Protein AF-A0A7C2S120-F1 (afdb_monomer)

Mean predicted aligned error: 4.29 Å

pLDDT: mean 89.43, std 9.2, range [50.06, 96.88]

Radius of gyration: 12.42 Å; Cα contacts (8 Å, |Δi|>4): 133; chains: 1; bounding box: 27×20×42 Å

Sequence (80 aa):
MMEKKKHLIEFLESSNGNVLLKVAAYPLDAGEIEAILAELQPLGFKFSSIDSSSLYATLEDSYTAVYEVMTTLQADGWQW

Secondary structure (DSSP, 8-state):
-PPPEEEEEEEEE-TTSEEEEEEEEES--HHHHHHHHHHHGGGTPEEEEE-SS-EEEEEEEEHHHHHHHHHHHHHTT-B-

Foldseek 3Di:
DPDKAKEFDDWDQDPVQKIKTKIKIFQDAQVVLVVVCVVCVVLPWDWPDDDRGMTITMDIGHPVSVVVVVVVVVVVPHDD

Nearest PDB structures (foldseek):
  6u9h-assembly1_F  TM=7.131E-01  e=1.210E+00  Arabidopsis thaliana
  2f1f-assembly1_A  TM=7.121E-01  e=1.748E+00  Escherichia coli
  4yis-assembly2_B  TM=3.893E-01  e=1.499E-01  Cryphonectria parasitica
  4yis-assembly1_A  TM=3.904E-01  e=2.606E-01  Cryphonectria parasitica
  4z1x-assembly2_A  TM=4.122E-01  e=6.546E-01  Fusarium graminearum PH-1

Solvent-accessible surface area (backbone atoms only — not comparable to full-atom values): 4469 Å² total; per-residue (Å²): 130,84,79,72,41,43,33,49,74,46,79,43,79,43,101,85,69,31,23,36,42,33,36,37,37,43,69,39,56,76,77,45,52,58,52,53,47,67,62,40,49,85,71,62,40,45,75,79,45,76,61,82,34,38,39,33,35,38,34,76,39,46,55,69,60,47,49,52,50,51,54,52,42,43,76,75,62,38,37,116

Structure (mmCIF, N/CA/C/O backbone):
data_AF-A0A7C2S120-F1
#
_entry.id   AF-A0A7C2S120-F1
#
loop_
_atom_site.group_PDB
_atom_site.id
_atom_site.type_symbol
_atom_site.label_atom_id
_atom_site.label_alt_id
_atom_site.label_comp_id
_atom_site.label_asym_id
_atom_site.label_entity_id
_atom_site.label_seq_id
_atom_site.pdbx_PDB_ins_code
_atom_site.Cartn_x
_atom_site.Cartn_y
_atom_site.Cartn_z
_atom_site.occupancy
_atom_site.B_iso_or_equiv
_atom_site.auth_seq_id
_atom_site.auth_comp_id
_atom_site.auth_asym_id
_atom_site.auth_atom_id
_atom_site.pdbx_PDB_model_num
ATOM 1 N N . MET A 1 1 ? -4.745 -6.068 23.748 1.00 50.06 1 MET A N 1
ATOM 2 C CA . MET A 1 1 ? -4.813 -5.230 22.535 1.00 50.06 1 MET A CA 1
ATOM 3 C C . MET A 1 1 ? -4.667 -6.176 21.361 1.00 50.06 1 MET A C 1
ATOM 5 O O . MET A 1 1 ? -3.736 -6.970 21.392 1.00 50.06 1 MET A O 1
ATOM 9 N N . MET A 1 2 ? -5.620 -6.197 20.426 1.00 51.72 2 MET A N 1
ATOM 10 C CA . MET A 1 2 ? -5.417 -6.920 19.168 1.00 51.72 2 MET A CA 1
ATOM 11 C C . MET A 1 2 ? -4.294 -6.214 18.408 1.00 51.72 2 MET A C 1
ATOM 13 O O . MET A 1 2 ? -4.269 -4.988 18.337 1.00 51.72 2 MET A O 1
ATOM 17 N N . GLU A 1 3 ? -3.323 -6.981 17.933 1.00 56.31 3 GLU A N 1
ATOM 18 C CA . GLU A 1 3 ? -2.214 -6.456 17.145 1.00 56.31 3 GLU A CA 1
ATOM 19 C C . GLU A 1 3 ? -2.767 -6.042 15.775 1.00 56.31 3 GLU A C 1
ATOM 21 O O . GLU A 1 3 ? -3.348 -6.869 15.066 1.00 56.31 3 GLU A O 1
ATOM 26 N N . LYS A 1 4 ? -2.659 -4.753 15.440 1.00 59.91 4 LYS A N 1
ATOM 27 C CA . LYS A 1 4 ? -3.074 -4.216 14.137 1.00 59.91 4 LYS A CA 1
ATOM 28 C C . LYS A 1 4 ? -2.229 -4.880 13.061 1.00 59.91 4 LYS A C 1
ATOM 30 O O . LYS A 1 4 ? -1.010 -4.946 13.221 1.00 59.91 4 LYS A O 1
ATOM 35 N N . LYS A 1 5 ? -2.833 -5.317 11.957 1.00 81.50 5 LYS A N 1
ATOM 36 C CA . LYS A 1 5 ? -2.064 -5.922 10.870 1.00 81.50 5 LYS A CA 1
ATOM 37 C C . LYS A 1 5 ? -2.159 -5.085 9.600 1.00 81.50 5 LYS A C 1
ATOM 39 O O . LYS A 1 5 ? -3.202 -5.028 8.951 1.00 81.50 5 LYS A O 1
ATOM 44 N N . LYS A 1 6 ? -1.059 -4.394 9.296 1.00 87.50 6 LYS A N 1
ATOM 45 C CA . LYS A 1 6 ? -0.821 -3.679 8.041 1.00 87.50 6 LYS A CA 1
ATOM 46 C C . LYS A 1 6 ? -0.113 -4.632 7.076 1.00 87.50 6 LYS A C 1
ATOM 48 O O . LYS A 1 6 ? 0.985 -5.095 7.382 1.00 87.50 6 LYS A O 1
ATOM 53 N N . HIS A 1 7 ? -0.733 -4.919 5.939 1.00 90.50 7 HIS A N 1
ATOM 54 C CA . HIS A 1 7 ? -0.310 -5.963 5.012 1.00 90.50 7 HIS A CA 1
ATOM 55 C C . HIS A 1 7 ? -0.012 -5.440 3.604 1.00 90.50 7 HIS A C 1
ATOM 57 O O . HIS A 1 7 ? -0.843 -4.767 2.993 1.00 90.50 7 HIS A O 1
ATOM 63 N N . LEU A 1 8 ? 1.148 -5.809 3.066 1.00 86.62 8 LEU A N 1
ATOM 64 C CA . LEU A 1 8 ? 1.463 -5.779 1.642 1.00 86.62 8 LEU A CA 1
ATOM 65 C C . LEU A 1 8 ? 0.919 -7.079 1.041 1.00 86.62 8 LEU A C 1
ATOM 67 O O . LEU A 1 8 ? 1.332 -8.161 1.432 1.00 86.62 8 LEU A O 1
ATOM 71 N N . ILE A 1 9 ? -0.041 -6.991 0.126 1.00 90.50 9 ILE A N 1
ATOM 72 C CA . ILE A 1 9 ? -0.730 -8.175 -0.405 1.00 90.50 9 ILE A CA 1
ATOM 73 C C . ILE A 1 9 ? -0.046 -8.683 -1.668 1.00 90.50 9 ILE A C 1
ATOM 75 O O . ILE A 1 9 ? 0.106 -9.885 -1.862 1.00 90.50 9 ILE A O 1
ATOM 79 N N . GLU A 1 10 ? 0.294 -7.772 -2.576 1.00 89.88 10 GLU A N 1
ATOM 80 C CA . GLU A 1 10 ? 0.687 -8.155 -3.926 1.00 89.88 10 GLU A CA 1
ATOM 81 C C . GLU A 1 10 ? 1.561 -7.086 -4.572 1.00 89.88 10 GLU A C 1
ATOM 83 O O . GLU A 1 10 ? 1.289 -5.898 -4.414 1.00 89.88 10 GLU A O 1
ATOM 88 N N . PHE A 1 11 ? 2.562 -7.516 -5.338 1.00 90.56 11 PHE A N 1
ATOM 89 C CA . PHE A 1 11 ? 3.397 -6.667 -6.184 1.00 90.56 11 PHE A CA 1
ATOM 90 C C . PHE A 1 11 ? 3.495 -7.333 -7.555 1.00 90.56 11 PHE A C 1
ATOM 92 O O . PHE A 1 11 ? 4.129 -8.379 -7.696 1.00 90.56 11 PHE A O 1
ATOM 99 N N . LEU A 1 12 ? 2.803 -6.771 -8.545 1.00 90.94 12 LEU A N 1
ATOM 100 C CA . LEU A 1 12 ? 2.669 -7.355 -9.881 1.00 90.94 12 LEU A CA 1
ATOM 101 C C . LEU A 1 12 ? 3.092 -6.369 -10.952 1.00 90.94 12 LEU A C 1
ATOM 103 O O . LEU A 1 12 ? 2.678 -5.219 -10.920 1.00 90.94 12 LEU A O 1
ATOM 107 N N . GLU A 1 13 ? 3.811 -6.842 -11.959 1.00 88.12 13 GLU A N 1
ATOM 108 C CA . GLU A 1 13 ? 4.001 -6.086 -13.193 1.00 88.12 13 GLU A CA 1
ATOM 109 C C . GLU A 1 13 ? 2.699 -6.100 -14.011 1.00 88.12 13 GLU A C 1
ATOM 111 O O . GLU A 1 13 ? 2.091 -7.154 -14.225 1.00 88.12 13 GLU A O 1
ATOM 116 N N . SER A 1 14 ? 2.240 -4.928 -14.445 1.00 80.31 14 SER A N 1
ATOM 117 C CA . SER A 1 14 ? 1.102 -4.788 -15.345 1.00 80.31 14 SER A CA 1
ATOM 118 C C . SER A 1 14 ? 1.565 -4.783 -16.805 1.00 80.31 14 SER A C 1
ATOM 120 O O . SER A 1 14 ? 2.730 -4.570 -17.137 1.00 80.31 14 SER A O 1
ATOM 122 N N . SER A 1 15 ? 0.639 -5.042 -17.730 1.00 77.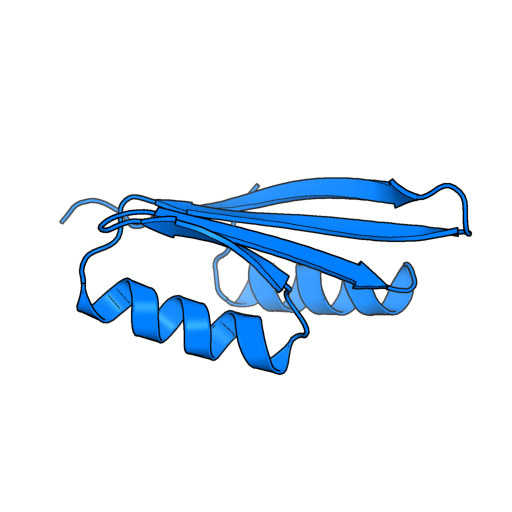19 15 SER A N 1
ATOM 123 C CA . SER A 1 15 ? 0.948 -5.262 -19.152 1.00 77.19 15 SER A CA 1
ATOM 124 C C . SER A 1 15 ? 1.538 -4.049 -19.888 1.00 77.19 15 SER A C 1
ATOM 126 O O . SER A 1 15 ? 1.898 -4.166 -21.057 1.00 77.19 15 SER A O 1
ATOM 128 N N . ASN A 1 16 ? 1.588 -2.880 -19.248 1.00 83.69 16 ASN A N 1
ATOM 129 C CA . ASN A 1 16 ? 2.159 -1.644 -19.785 1.00 83.69 16 ASN A CA 1
ATOM 130 C C . ASN A 1 16 ? 3.567 -1.336 -19.220 1.00 83.69 16 ASN A C 1
ATOM 132 O O . ASN A 1 16 ? 4.107 -0.278 -19.535 1.00 83.69 16 ASN A O 1
ATOM 136 N N . GLY A 1 17 ? 4.156 -2.237 -18.420 1.00 84.25 17 GLY A N 1
ATOM 137 C CA . GLY A 1 17 ? 5.465 -2.056 -17.779 1.00 84.25 17 GLY A CA 1
ATOM 138 C C . GLY A 1 17 ? 5.429 -1.290 -16.451 1.00 84.25 17 GLY A C 1
ATOM 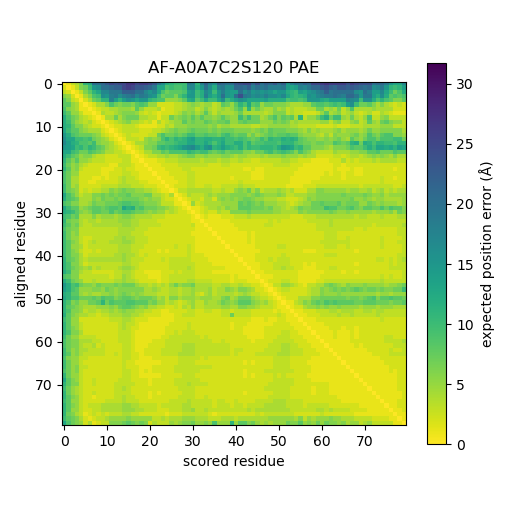139 O O . GLY A 1 17 ? 6.478 -1.069 -15.844 1.00 84.25 17 GL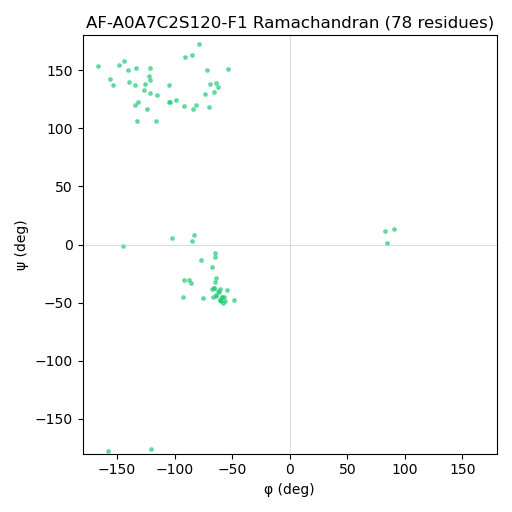Y A O 1
ATOM 140 N N . ASN A 1 18 ? 4.243 -0.886 -15.986 1.00 92.69 18 ASN A N 1
ATOM 141 C CA . ASN A 1 18 ? 4.056 -0.411 -14.621 1.00 92.69 18 ASN A CA 1
ATOM 142 C C . ASN A 1 18 ? 3.980 -1.593 -13.652 1.00 92.69 18 ASN A C 1
ATOM 144 O O . ASN A 1 18 ? 3.920 -2.759 -14.032 1.00 92.69 18 ASN A O 1
ATOM 148 N N . VAL A 1 19 ? 3.971 -1.274 -12.369 1.00 95.00 19 VAL A N 1
ATOM 149 C CA . VAL A 1 19 ? 3.800 -2.205 -11.270 1.00 95.00 19 VAL A CA 1
ATOM 150 C C . VAL A 1 19 ? 2.591 -1.784 -10.454 1.00 95.00 19 VAL A C 1
ATOM 152 O O . VAL A 1 19 ? 2.362 -0.603 -10.219 1.00 95.00 19 VAL A O 1
ATOM 155 N N . LEU A 1 20 ? 1.834 -2.770 -9.998 1.00 94.75 20 LEU A N 1
ATOM 156 C CA . LEU A 1 20 ? 0.733 -2.643 -9.067 1.00 94.75 20 LEU A CA 1
ATOM 157 C C . LEU A 1 20 ? 1.168 -3.152 -7.690 1.00 94.75 20 LEU A C 1
ATOM 159 O O . LEU A 1 20 ? 1.509 -4.325 -7.553 1.00 94.75 20 LEU A O 1
ATOM 163 N N . LEU A 1 21 ? 1.077 -2.301 -6.672 1.00 95.94 21 LEU A N 1
ATOM 164 C CA . LEU A 1 21 ? 1.175 -2.674 -5.264 1.00 95.94 21 LEU A CA 1
ATOM 165 C C . LEU A 1 21 ? -0.218 -2.674 -4.634 1.00 95.94 21 LEU A C 1
ATOM 167 O O . LEU A 1 21 ? -0.909 -1.654 -4.643 1.00 95.94 21 LEU A O 1
ATOM 171 N N . LYS A 1 22 ? -0.628 -3.809 -4.066 1.00 96.06 22 LYS A N 1
ATOM 172 C CA . LYS A 1 22 ? -1.870 -3.946 -3.294 1.00 96.06 22 LYS A CA 1
ATOM 173 C C . LYS A 1 22 ? -1.559 -4.017 -1.810 1.00 96.06 22 LYS A C 1
ATOM 175 O O . LYS A 1 22 ? -0.660 -4.751 -1.407 1.00 96.06 22 LYS A O 1
ATOM 180 N N . VAL A 1 23 ? -2.344 -3.316 -1.003 1.00 95.50 23 VAL A N 1
ATOM 181 C CA . VAL A 1 23 ? -2.201 -3.292 0.455 1.00 95.50 23 VAL A CA 1
ATOM 182 C C . VAL A 1 23 ? -3.549 -3.465 1.144 1.00 95.50 23 VAL A C 1
ATOM 184 O O . VAL A 1 23 ? -4.591 -3.105 0.587 1.00 95.50 23 VAL A O 1
ATOM 187 N N . ALA A 1 24 ? -3.528 -4.018 2.354 1.00 94.44 24 ALA A N 1
ATOM 188 C CA . ALA A 1 24 ? -4.695 -4.112 3.220 1.00 94.44 24 ALA A CA 1
ATOM 189 C C . ALA A 1 24 ? -4.348 -3.850 4.681 1.00 94.44 24 ALA A C 1
ATOM 191 O O . ALA A 1 24 ? -3.257 -4.173 5.136 1.00 94.44 24 ALA A O 1
ATOM 192 N N . ALA A 1 25 ? -5.300 -3.316 5.434 1.00 91.62 25 ALA A N 1
ATOM 193 C CA . ALA A 1 25 ? -5.169 -3.137 6.873 1.00 91.62 25 ALA A CA 1
ATOM 194 C C . ALA A 1 25 ? -6.425 -3.665 7.573 1.00 91.62 25 ALA A C 1
ATOM 196 O O . ALA A 1 25 ? -7.525 -3.237 7.230 1.00 91.62 25 ALA A O 1
ATOM 197 N N . TYR A 1 26 ? -6.267 -4.618 8.500 1.00 89.44 26 TYR A N 1
ATOM 198 C CA . TYR A 1 26 ? -7.360 -5.207 9.288 1.00 89.44 26 TYR A CA 1
ATOM 199 C C . TYR A 1 26 ? -6.843 -6.023 10.493 1.00 89.44 26 TYR A C 1
ATOM 201 O O . TYR A 1 26 ? -5.754 -6.597 10.429 1.00 89.44 26 TYR A O 1
ATOM 209 N N . PRO A 1 27 ? -7.634 -6.169 11.575 1.00 89.31 27 PRO A N 1
ATOM 210 C CA . PRO A 1 27 ? -8.807 -5.357 11.912 1.00 89.31 27 PRO A CA 1
ATOM 211 C C . PRO A 1 27 ? -8.397 -3.939 12.360 1.00 89.31 27 PRO A C 1
ATOM 213 O O . PRO A 1 27 ? -7.313 -3.764 12.915 1.00 89.31 27 PRO A O 1
ATOM 216 N N . LEU A 1 28 ? -9.263 -2.953 12.114 1.00 86.31 28 LEU A N 1
ATOM 217 C CA . LEU A 1 28 ? -9.092 -1.539 12.465 1.00 86.31 28 LEU A CA 1
ATOM 218 C C . LEU A 1 28 ? -10.233 -1.045 13.365 1.00 86.31 28 LEU A C 1
ATOM 220 O O . LEU A 1 28 ? -11.388 -1.420 13.169 1.00 86.31 28 LEU A O 1
ATOM 224 N N . ASP A 1 29 ? -9.918 -0.147 14.295 1.00 84.81 29 ASP A N 1
ATOM 225 C CA . ASP A 1 29 ? -10.899 0.675 15.008 1.00 84.81 29 ASP A CA 1
ATOM 226 C C . ASP A 1 29 ? -11.256 1.943 14.200 1.00 84.81 29 ASP A C 1
ATOM 228 O O . ASP A 1 29 ? -10.519 2.376 13.311 1.00 84.81 29 ASP A O 1
ATOM 232 N N . ALA A 1 30 ? -12.372 2.603 14.538 1.00 77.44 30 ALA A N 1
ATOM 233 C CA . ALA A 1 30 ? -12.892 3.750 13.778 1.00 77.44 30 ALA A CA 1
ATOM 234 C C . ALA A 1 30 ? -11.875 4.898 13.584 1.00 77.44 30 ALA A C 1
ATOM 236 O O . ALA A 1 30 ? -11.797 5.469 12.501 1.00 77.44 30 ALA A O 1
ATOM 237 N N . GLY A 1 31 ? -11.064 5.212 14.603 1.00 81.44 31 GLY A N 1
ATOM 238 C CA . GLY A 1 31 ? -10.027 6.251 14.506 1.00 81.44 31 GLY A CA 1
ATOM 239 C C . GLY A 1 31 ? -8.772 5.820 13.736 1.00 81.44 31 GLY A C 1
ATOM 240 O O . GLY A 1 31 ? -7.942 6.651 13.381 1.00 81.44 31 GLY A O 1
ATOM 241 N N . GLU A 1 32 ? -8.611 4.525 13.472 1.00 87.62 32 GLU A N 1
ATOM 242 C CA . GLU A 1 32 ? -7.445 3.980 12.773 1.00 87.62 32 GLU A CA 1
ATOM 243 C C . GLU A 1 32 ? -7.635 4.003 11.264 1.00 87.62 32 GLU A C 1
ATOM 245 O O . GLU A 1 32 ? -6.666 4.196 10.537 1.00 87.62 32 GLU A O 1
ATOM 250 N N . ILE A 1 33 ? -8.879 3.879 10.794 1.00 88.75 33 ILE A N 1
ATOM 251 C CA . ILE A 1 33 ? -9.216 4.035 9.377 1.00 88.75 33 ILE A CA 1
ATOM 252 C C . ILE A 1 33 ? -8.741 5.403 8.879 1.00 88.75 33 ILE A C 1
ATOM 254 O O . ILE A 1 33 ? -8.041 5.475 7.874 1.00 88.75 33 ILE A O 1
ATOM 258 N N . GLU A 1 34 ? -9.042 6.480 9.612 1.00 89.31 34 GLU A N 1
ATOM 259 C CA . GLU A 1 34 ? -8.596 7.835 9.261 1.00 89.31 34 GLU A CA 1
ATOM 260 C C . GLU A 1 34 ? -7.065 7.959 9.230 1.00 89.31 34 GLU A C 1
ATOM 262 O O . GLU A 1 34 ? -6.519 8.603 8.335 1.00 89.31 34 GLU A O 1
ATOM 267 N N . ALA A 1 35 ? -6.362 7.298 10.156 1.00 90.12 35 ALA A N 1
ATOM 268 C CA . ALA A 1 35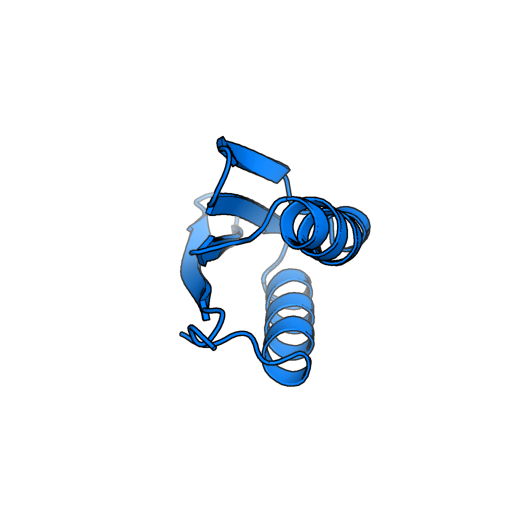 ? -4.902 7.298 10.188 1.00 90.12 35 ALA A CA 1
ATOM 269 C C . ALA A 1 35 ? -4.297 6.571 8.974 1.00 90.12 35 ALA A C 1
ATOM 271 O O . ALA A 1 35 ? -3.397 7.105 8.330 1.00 90.12 35 ALA A O 1
ATOM 272 N N . ILE A 1 36 ? -4.821 5.391 8.617 1.00 91.50 36 ILE A N 1
ATOM 273 C CA . ILE A 1 36 ? -4.376 4.640 7.433 1.00 91.50 36 ILE A CA 1
ATOM 274 C C . ILE A 1 36 ? -4.704 5.401 6.141 1.00 91.50 36 ILE A C 1
ATOM 276 O O . ILE A 1 36 ? -3.899 5.415 5.211 1.00 91.50 36 ILE A O 1
ATOM 280 N N . LEU A 1 37 ? -5.853 6.079 6.081 1.00 91.69 37 LEU A N 1
ATOM 281 C CA . LEU A 1 37 ? -6.205 6.945 4.955 1.00 91.69 37 LEU A CA 1
ATOM 282 C C . LEU A 1 37 ? -5.196 8.088 4.797 1.00 91.69 37 LEU A C 1
ATOM 284 O O . LEU A 1 37 ? -4.689 8.301 3.696 1.00 91.69 37 LEU A O 1
ATOM 288 N N . ALA A 1 38 ? -4.865 8.781 5.890 1.00 91.56 38 ALA A N 1
ATOM 289 C CA . ALA A 1 38 ? -3.896 9.874 5.887 1.00 91.56 38 ALA A CA 1
ATOM 290 C C . ALA A 1 38 ? -2.472 9.419 5.515 1.00 91.56 38 ALA A C 1
ATOM 292 O O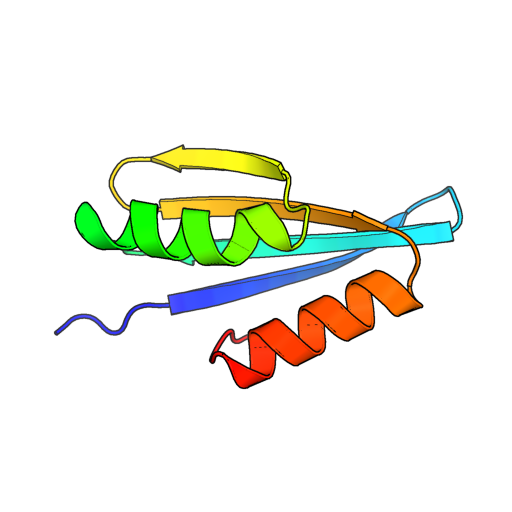 . ALA A 1 38 ? -1.715 10.201 4.946 1.00 91.56 38 ALA A O 1
ATOM 293 N N . GLU A 1 39 ? -2.121 8.166 5.808 1.00 92.44 39 GLU A N 1
ATOM 294 C CA . GLU A 1 39 ? -0.835 7.553 5.458 1.00 92.44 39 GLU A CA 1
ATOM 295 C C . GLU A 1 39 ? -0.759 7.182 3.966 1.00 92.44 39 GLU A C 1
ATOM 297 O O . GLU A 1 39 ? 0.218 7.502 3.292 1.00 92.44 39 GLU A O 1
ATOM 302 N N . LEU A 1 40 ? -1.806 6.553 3.418 1.00 94.88 40 LEU A N 1
ATOM 303 C CA . LEU A 1 40 ? -1.795 6.013 2.053 1.00 94.88 40 LEU A CA 1
ATOM 304 C C . LEU A 1 40 ? -2.177 7.033 0.968 1.00 94.88 40 LEU A C 1
ATOM 306 O O . LEU A 1 40 ? -1.664 6.971 -0.150 1.00 94.88 40 LEU A O 1
ATOM 310 N N . GLN A 1 41 ? -3.064 7.985 1.265 1.00 94.56 41 GLN A N 1
ATOM 311 C CA . GLN A 1 41 ? -3.529 8.980 0.294 1.00 94.56 41 GLN A CA 1
ATOM 312 C C . GLN A 1 41 ? -2.407 9.851 -0.318 1.00 94.56 41 GLN A C 1
ATOM 314 O O . GLN A 1 41 ? -2.408 10.012 -1.542 1.00 94.56 41 GLN A O 1
ATOM 319 N N . PRO A 1 42 ? -1.435 10.400 0.444 1.00 94.56 42 PRO A N 1
ATOM 320 C CA . PRO A 1 42 ? -0.346 11.190 -0.141 1.00 94.56 42 PRO A CA 1
ATOM 321 C C . PRO A 1 42 ? 0.614 10.355 -1.001 1.00 94.56 42 PRO A C 1
ATOM 323 O O . PRO A 1 42 ? 1.307 10.916 -1.844 1.00 94.56 42 PRO A O 1
ATOM 326 N N . LEU A 1 43 ? 0.625 9.030 -0.828 1.00 94.69 43 LEU A N 1
ATOM 327 C CA . LEU A 1 43 ? 1.427 8.091 -1.617 1.00 94.69 43 LEU A CA 1
ATOM 328 C C . LEU A 1 43 ? 0.741 7.683 -2.935 1.00 94.69 43 LEU A C 1
ATOM 330 O O . LEU A 1 43 ? 1.262 6.851 -3.669 1.00 94.69 43 LEU A O 1
ATOM 334 N N . GLY A 1 44 ? -0.435 8.245 -3.242 1.00 95.19 44 GLY A N 1
ATOM 335 C CA . GLY A 1 44 ? -1.141 8.007 -4.504 1.00 95.19 44 GLY A CA 1
ATOM 336 C C . GLY A 1 44 ? -1.979 6.727 -4.542 1.00 95.19 44 GLY A C 1
ATOM 337 O O . GLY A 1 44 ? -2.456 6.341 -5.612 1.00 95.19 44 GLY A O 1
ATOM 338 N N . PHE A 1 45 ? -2.197 6.071 -3.399 1.00 96.88 45 PHE A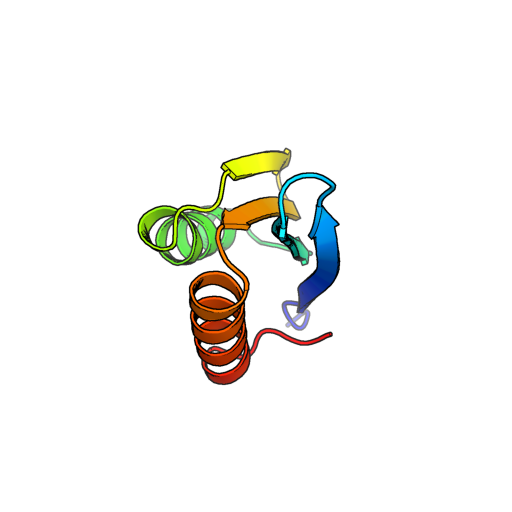 N 1
ATOM 339 C CA . PHE A 1 45 ? -3.056 4.892 -3.338 1.00 96.88 45 PHE A CA 1
ATOM 340 C C . PHE A 1 45 ? -4.512 5.225 -3.684 1.00 96.88 45 PHE A C 1
ATOM 342 O O . PHE A 1 45 ? -5.095 6.208 -3.225 1.00 96.88 45 PHE A O 1
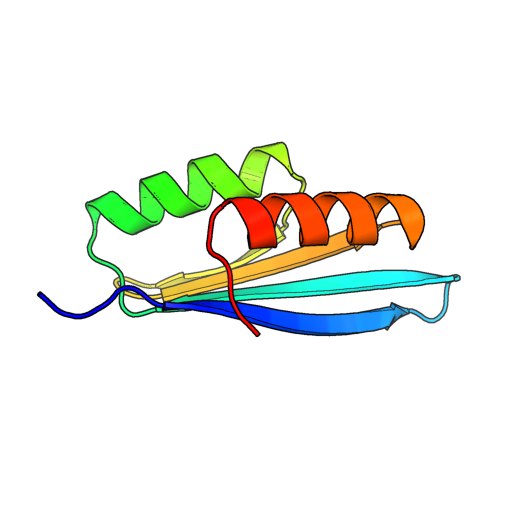ATOM 349 N N . LYS A 1 46 ? -5.129 4.333 -4.459 1.00 95.62 46 LYS A N 1
ATOM 350 C CA . LYS A 1 46 ? -6.565 4.308 -4.736 1.00 95.62 46 LYS A CA 1
ATOM 351 C C . LYS A 1 46 ? -7.224 3.277 -3.831 1.00 95.62 46 LYS A C 1
ATOM 353 O O . LYS A 1 46 ? -6.840 2.110 -3.845 1.00 95.62 46 LYS A O 1
ATOM 358 N N . PHE A 1 47 ? -8.225 3.695 -3.069 1.00 93.94 47 PHE A N 1
ATOM 359 C CA . PHE A 1 47 ? -8.954 2.815 -2.159 1.00 93.94 47 PHE A CA 1
ATOM 360 C C . PHE A 1 47 ? -10.006 2.020 -2.931 1.00 93.94 47 PHE A C 1
ATOM 362 O O . PHE A 1 47 ? -10.886 2.599 -3.567 1.00 93.94 47 PHE A O 1
ATOM 369 N N . SER A 1 48 ? -9.894 0.694 -2.898 1.00 90.25 48 SER A N 1
ATOM 370 C CA . SER A 1 48 ? -10.816 -0.217 -3.580 1.00 90.25 48 SER A CA 1
ATOM 371 C C . SER A 1 48 ? -11.975 -0.643 -2.681 1.00 90.25 48 SER A C 1
ATOM 373 O O . SER A 1 48 ? -13.072 -0.886 -3.178 1.00 90.25 48 SER A O 1
ATOM 375 N N . SER A 1 49 ? -11.750 -0.709 -1.366 1.00 90.88 49 SER A N 1
ATOM 376 C CA . SER A 1 49 ? -12.776 -0.998 -0.365 1.00 90.88 49 SER A CA 1
ATOM 377 C C . SER A 1 49 ? -12.395 -0.387 0.980 1.00 90.88 49 SER A C 1
ATOM 379 O O . SER A 1 49 ? -11.239 -0.473 1.395 1.00 90.88 49 SER A O 1
ATOM 381 N N . ILE A 1 50 ? -13.371 0.211 1.659 1.00 89.62 50 ILE A N 1
ATOM 382 C CA . ILE A 1 50 ? -13.255 0.704 3.034 1.00 89.62 50 ILE A CA 1
ATOM 383 C C . ILE A 1 50 ? -14.512 0.233 3.765 1.00 89.62 50 ILE A C 1
ATOM 385 O O . ILE A 1 50 ? -15.623 0.573 3.354 1.00 89.62 50 ILE A O 1
ATOM 389 N N . ASP A 1 51 ? -14.343 -0.555 4.822 1.00 87.88 51 ASP A N 1
ATOM 390 C CA . ASP A 1 51 ? -15.428 -0.953 5.720 1.00 87.88 51 ASP A CA 1
ATOM 391 C C . ASP A 1 51 ? -15.143 -0.499 7.160 1.00 87.88 51 ASP A C 1
ATOM 393 O O . ASP A 1 51 ? -14.171 0.205 7.421 1.00 87.88 51 ASP A O 1
ATOM 397 N N . SER A 1 52 ? -16.010 -0.858 8.110 1.00 84.81 52 SER A N 1
ATOM 398 C CA . SER A 1 52 ? -15.895 -0.424 9.510 1.00 84.81 52 SER A CA 1
ATOM 399 C C . SER A 1 52 ? -14.656 -0.941 10.248 1.00 84.81 52 SER A C 1
ATOM 401 O O . SER A 1 52 ? -14.419 -0.519 11.375 1.00 84.81 52 SER A O 1
ATOM 403 N N . SER A 1 53 ? -13.915 -1.883 9.665 1.00 88.25 53 SER A N 1
ATOM 404 C CA . SER A 1 53 ? -12.798 -2.588 10.299 1.00 88.25 53 SER A CA 1
ATOM 405 C C . SER A 1 53 ? -11.645 -2.937 9.357 1.00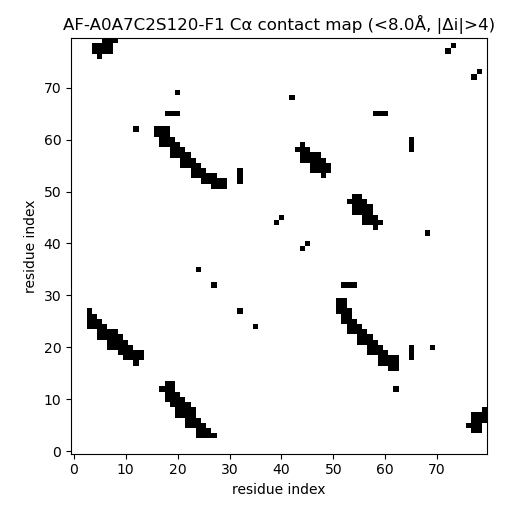 88.25 53 SER A C 1
ATOM 407 O O . SER A 1 53 ? -10.667 -3.548 9.788 1.00 88.25 53 SER A O 1
ATOM 409 N N . SER A 1 54 ? -11.749 -2.608 8.074 1.00 91.81 54 SER A N 1
ATOM 410 C CA . SER A 1 54 ? -10.763 -2.970 7.072 1.00 91.81 54 SER A CA 1
ATOM 411 C C . SER A 1 54 ? -10.663 -1.936 5.961 1.00 91.81 54 SER A C 1
ATOM 413 O O . SER A 1 54 ? -11.604 -1.196 5.659 1.00 91.81 54 SER A O 1
ATOM 415 N N . LEU A 1 55 ? -9.490 -1.901 5.340 1.00 94.19 55 LEU A N 1
ATOM 416 C CA . LEU A 1 55 ? -9.202 -1.052 4.200 1.00 94.19 55 LEU A CA 1
ATOM 417 C C . LEU A 1 55 ? -8.361 -1.820 3.190 1.00 94.19 55 LEU A C 1
ATOM 419 O O . LEU A 1 55 ? -7.424 -2.520 3.568 1.00 94.19 55 LEU A O 1
ATOM 423 N N . TYR A 1 56 ? -8.672 -1.628 1.911 1.00 95.19 56 TYR A N 1
ATOM 424 C CA . TYR A 1 56 ? -7.922 -2.153 0.778 1.00 95.19 56 TYR A CA 1
ATOM 425 C C . TYR A 1 56 ? -7.575 -1.014 -0.170 1.00 95.19 56 TYR A C 1
ATOM 427 O O . TYR A 1 56 ? -8.435 -0.199 -0.525 1.00 95.19 56 TYR A O 1
ATOM 435 N N . ALA A 1 57 ? -6.319 -0.966 -0.602 1.00 96.56 57 ALA A N 1
ATOM 436 C CA . ALA A 1 57 ? -5.856 0.064 -1.515 1.00 96.56 57 ALA A CA 1
ATOM 437 C C . ALA A 1 57 ? -4.832 -0.464 -2.517 1.00 96.56 57 ALA A C 1
ATOM 439 O O . ALA A 1 57 ? -4.168 -1.478 -2.295 1.00 96.56 57 ALA A O 1
ATOM 440 N N . THR A 1 58 ? -4.714 0.242 -3.635 1.00 96.56 58 THR A N 1
ATOM 441 C CA . THR A 1 58 ? -3.798 -0.102 -4.720 1.00 96.56 58 THR A CA 1
ATOM 442 C C . THR A 1 58 ? -3.041 1.118 -5.224 1.00 96.56 58 THR A C 1
ATOM 444 O O . THR A 1 58 ? -3.656 2.160 -5.450 1.00 96.56 58 THR A O 1
ATOM 447 N N . LEU A 1 59 ? -1.746 0.969 -5.473 1.00 96.31 59 LEU A N 1
ATOM 448 C CA . LEU A 1 59 ? -0.903 1.937 -6.169 1.00 96.31 59 LEU A CA 1
ATOM 449 C C . LEU A 1 59 ? -0.430 1.305 -7.479 1.00 96.31 59 LEU A C 1
ATOM 451 O O . LEU A 1 59 ? 0.084 0.193 -7.452 1.00 96.31 59 LEU A O 1
ATOM 455 N N . GLU A 1 60 ? -0.596 1.996 -8.605 1.00 95.62 60 GLU A N 1
ATOM 456 C CA . GLU A 1 60 ? -0.045 1.569 -9.895 1.00 95.62 60 GLU A CA 1
ATOM 457 C C . GLU A 1 60 ? 0.832 2.679 -10.472 1.00 95.62 60 GLU A C 1
ATOM 459 O O . GLU A 1 60 ? 0.327 3.765 -10.760 1.00 95.62 60 GLU A O 1
ATOM 464 N N . ASP A 1 61 ? 2.126 2.406 -10.628 1.00 95.75 61 ASP A N 1
ATOM 465 C CA . ASP A 1 61 ? 3.121 3.347 -11.158 1.00 95.75 61 ASP A CA 1
ATOM 466 C C . ASP A 1 61 ? 4.338 2.572 -11.703 1.00 95.75 61 ASP A C 1
ATOM 468 O O . ASP A 1 61 ? 4.359 1.345 -11.693 1.00 95.75 61 ASP A O 1
ATOM 472 N N . SER A 1 62 ? 5.371 3.252 -12.190 1.00 95.12 62 SER A N 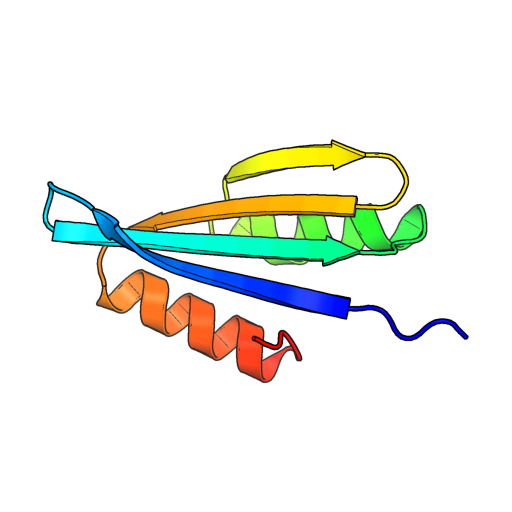1
ATOM 473 C CA . SER A 1 62 ? 6.642 2.642 -12.578 1.00 95.12 62 SER A CA 1
ATOM 474 C C . SER A 1 62 ? 7.253 1.797 -11.451 1.00 95.12 62 SER A C 1
ATOM 476 O O . SER A 1 62 ? 7.102 2.108 -10.268 1.00 95.12 62 SER A O 1
ATOM 478 N N . TYR A 1 63 ? 8.015 0.760 -11.819 1.00 93.19 63 TYR A N 1
ATOM 479 C CA . TYR A 1 63 ? 8.696 -0.119 -10.859 1.00 93.19 63 TYR A CA 1
ATOM 480 C C . TYR A 1 63 ? 9.462 0.658 -9.778 1.00 93.19 63 TYR A C 1
ATOM 482 O O . TYR A 1 63 ? 9.315 0.362 -8.595 1.00 93.19 63 TYR A O 1
ATOM 490 N N . THR A 1 64 ? 10.252 1.665 -10.170 1.00 94.69 64 THR A N 1
ATOM 491 C CA . THR A 1 64 ? 11.063 2.458 -9.235 1.00 94.69 64 THR A CA 1
ATOM 492 C C . THR A 1 64 ? 10.195 3.178 -8.206 1.00 94.69 64 THR A C 1
ATOM 494 O O . THR A 1 64 ? 10.456 3.058 -7.013 1.00 94.69 64 THR A O 1
ATOM 497 N N . ALA A 1 65 ? 9.132 3.858 -8.647 1.00 95.56 65 ALA A N 1
ATOM 498 C CA . ALA A 1 65 ? 8.239 4.594 -7.754 1.00 95.56 65 ALA A CA 1
ATOM 499 C C . ALA A 1 65 ? 7.508 3.659 -6.776 1.00 95.56 65 ALA A C 1
ATOM 501 O O . ALA A 1 65 ? 7.450 3.921 -5.575 1.00 95.56 65 ALA A O 1
ATOM 502 N N . VAL A 1 66 ? 6.993 2.528 -7.268 1.00 95.56 66 VAL A N 1
ATOM 503 C CA . VAL A 1 66 ? 6.291 1.555 -6.419 1.00 95.56 66 VAL A CA 1
ATOM 504 C C . VAL A 1 66 ? 7.243 0.892 -5.426 1.00 95.56 66 VAL A C 1
ATOM 506 O O . VAL A 1 66 ? 6.870 0.670 -4.274 1.00 95.56 66 VAL A O 1
ATOM 509 N N . TYR A 1 67 ? 8.476 0.597 -5.839 1.00 93.81 67 TYR A N 1
ATOM 510 C CA . TYR A 1 67 ? 9.492 0.039 -4.954 1.00 93.81 67 TYR A CA 1
ATOM 511 C C . TYR A 1 67 ? 9.867 1.017 -3.831 1.00 93.81 67 TYR A C 1
ATOM 513 O O . TYR A 1 67 ? 9.936 0.609 -2.673 1.00 93.81 67 TYR A O 1
ATOM 521 N N . GLU A 1 68 ? 10.043 2.307 -4.137 1.00 95.56 68 GLU A N 1
ATOM 522 C CA . GLU A 1 68 ? 10.282 3.345 -3.124 1.00 95.56 68 GLU A CA 1
ATOM 523 C C . GLU A 1 68 ? 9.137 3.396 -2.104 1.00 95.56 68 GLU A C 1
ATOM 525 O O . GLU A 1 68 ? 9.382 3.263 -0.902 1.00 95.56 68 GLU A O 1
ATOM 530 N N . VAL A 1 69 ? 7.885 3.461 -2.572 1.00 96.38 69 VAL A N 1
ATOM 531 C CA . VAL A 1 69 ? 6.703 3.445 -1.696 1.00 96.38 69 VAL A CA 1
ATOM 532 C C . VAL A 1 69 ? 6.652 2.178 -0.841 1.00 96.38 69 VAL A C 1
ATOM 534 O O . VAL A 1 69 ? 6.440 2.263 0.367 1.00 96.38 69 VAL A O 1
ATOM 537 N N . MET A 1 70 ? 6.896 1.002 -1.425 1.00 95.25 70 MET A N 1
ATOM 538 C CA . MET A 1 70 ? 6.952 -0.259 -0.683 1.00 95.25 70 MET A CA 1
ATOM 539 C C . MET A 1 70 ? 7.994 -0.206 0.442 1.00 95.25 70 MET A C 1
ATOM 541 O O . MET A 1 70 ? 7.695 -0.613 1.564 1.00 95.25 70 MET A O 1
ATOM 545 N N . THR A 1 71 ? 9.198 0.314 0.176 1.00 94.38 71 THR A N 1
ATOM 546 C CA . THR A 1 71 ? 10.242 0.428 1.208 1.00 94.38 71 THR A CA 1
ATOM 547 C C . THR A 1 71 ? 9.867 1.410 2.320 1.00 94.38 71 THR A C 1
ATOM 549 O O . THR A 1 71 ? 10.121 1.114 3.488 1.00 94.38 71 THR A O 1
ATOM 552 N N . THR A 1 72 ? 9.202 2.526 1.994 1.00 93.94 72 THR A N 1
ATOM 553 C CA . THR A 1 72 ? 8.636 3.452 2.990 1.00 93.94 72 THR A CA 1
ATOM 554 C C . THR A 1 72 ? 7.609 2.750 3.875 1.00 93.94 72 THR A C 1
ATOM 556 O O . THR A 1 72 ? 7.727 2.793 5.096 1.00 93.94 72 THR A O 1
ATOM 559 N N . LEU A 1 73 ? 6.658 2.021 3.283 1.00 94.06 73 LEU A N 1
ATOM 560 C CA . LEU A 1 73 ? 5.643 1.287 4.041 1.00 94.06 73 LEU A CA 1
ATOM 561 C C . LEU A 1 73 ? 6.272 0.217 4.951 1.00 94.06 73 LEU A C 1
ATOM 563 O O . LEU A 1 73 ? 5.876 0.074 6.105 1.00 94.06 73 LEU A O 1
ATOM 567 N N . GLN A 1 74 ? 7.285 -0.514 4.481 1.00 93.19 74 GLN A N 1
ATOM 568 C CA . GLN A 1 74 ? 7.999 -1.486 5.318 1.00 93.19 74 GLN A CA 1
ATOM 569 C C . GLN A 1 74 ? 8.698 -0.828 6.517 1.00 93.19 74 GLN A C 1
ATOM 571 O O . GLN A 1 74 ? 8.659 -1.376 7.620 1.00 93.19 74 GLN A O 1
ATOM 576 N N . ALA A 1 75 ? 9.301 0.351 6.329 1.00 91.38 75 ALA A N 1
ATOM 577 C CA . ALA A 1 75 ? 9.895 1.122 7.422 1.00 91.38 75 ALA A CA 1
ATOM 578 C C . ALA A 1 75 ? 8.841 1.601 8.441 1.00 91.38 75 ALA A C 1
ATOM 580 O O . ALA A 1 75 ? 9.120 1.622 9.640 1.00 91.38 75 ALA A O 1
ATOM 581 N N . ASP A 1 76 ? 7.620 1.880 7.978 1.00 89.06 76 ASP A N 1
ATOM 582 C CA . ASP A 1 76 ? 6.457 2.255 8.797 1.00 89.06 76 ASP A CA 1
ATOM 583 C C . ASP A 1 76 ? 5.703 1.047 9.394 1.00 89.06 76 ASP A C 1
ATOM 585 O O . ASP A 1 76 ? 4.631 1.185 9.998 1.00 89.06 76 ASP A O 1
ATOM 589 N N . GLY A 1 77 ? 6.271 -0.155 9.254 1.00 90.25 77 GLY A N 1
ATOM 590 C CA . GLY A 1 77 ? 5.799 -1.376 9.900 1.00 90.25 77 GLY A CA 1
ATOM 591 C C . GLY A 1 77 ? 4.782 -2.192 9.102 1.00 90.25 77 GLY A C 1
ATOM 592 O O . GLY A 1 77 ? 4.176 -3.100 9.674 1.00 90.25 77 GLY A O 1
ATOM 593 N N . TRP A 1 78 ? 4.586 -1.914 7.809 1.00 92.88 78 TRP A N 1
ATOM 594 C CA . TRP A 1 78 ? 3.825 -2.805 6.927 1.00 92.88 78 TRP A CA 1
ATOM 595 C C . TRP A 1 78 ? 4.586 -4.110 6.683 1.00 92.88 78 TRP A C 1
ATOM 597 O O . TRP A 1 78 ? 5.797 -4.111 6.458 1.00 92.88 78 TRP A O 1
ATOM 607 N N . GLN A 1 79 ? 3.866 -5.229 6.706 1.00 90.38 79 GLN A N 1
ATOM 608 C CA . GLN A 1 79 ? 4.436 -6.572 6.572 1.00 90.38 79 GLN A CA 1
ATOM 609 C C . GLN A 1 79 ? 3.831 -7.307 5.377 1.00 90.38 79 GLN A C 1
ATOM 611 O O . GLN A 1 79 ? 2.699 -7.030 5.002 1.00 90.38 79 GLN A O 1
ATOM 616 N N . TRP A 1 80 ? 4.578 -8.236 4.784 1.00 88.12 80 TRP A N 1
ATOM 617 C CA . TRP A 1 80 ? 4.038 -9.193 3.811 1.00 88.12 80 TRP A CA 1
ATOM 618 C C . TRP A 1 80 ? 3.125 -10.222 4.487 1.00 88.12 80 TRP A C 1
ATOM 620 O O . TRP A 1 80 ? 3.425 -10.603 5.643 1.00 88.12 80 TRP A O 1
#